Protein AF-A0A2S4W2J7-F1 (afdb_monomer_lite)

Sequence (79 aa):
MTCSWCKKEVRVSGSSLSNLQTHCDGSRQAGRNSHGCAKRHDAITAGAKLPPTVHEEEKLNILRKDGTITNYFRSNQKV

Organism: NCBI:txid27350

pLDDT: mean 81.09, std 15.24, range [41.78, 94.44]

Radius of gyration: 16.83 Å; chains: 1; bounding box: 30×31×48 Å

Structure (mmCIF, N/CA/C/O backbone):
data_AF-A0A2S4W2J7-F1
#
_entry.id   AF-A0A2S4W2J7-F1
#
loop_
_atom_site.group_PDB
_atom_site.id
_atom_site.type_symbol
_atom_site.label_atom_id
_atom_site.label_alt_id
_atom_site.label_comp_id
_atom_site.label_asym_id
_atom_site.label_entity_id
_atom_site.label_seq_id
_atom_site.pdbx_PDB_ins_code
_atom_site.Cartn_x
_atom_site.Cartn_y
_atom_site.Cartn_z
_atom_site.occupancy
_atom_site.B_iso_or_equiv
_atom_site.auth_seq_id
_atom_site.auth_comp_id
_atom_site.auth_asym_id
_atom_site.auth_atom_id
_atom_site.pdbx_PDB_model_num
ATOM 1 N N . MET A 1 1 ? 5.032 -12.152 -9.191 1.00 84.00 1 MET A N 1
ATOM 2 C CA . MET A 1 1 ? 3.742 -12.155 -8.451 1.00 84.00 1 MET A CA 1
ATOM 3 C C . MET A 1 1 ? 3.083 -10.807 -8.657 1.00 84.00 1 MET A C 1
ATOM 5 O O . MET A 1 1 ? 3.784 -9.803 -8.612 1.00 84.00 1 MET A O 1
ATOM 9 N N . THR A 1 2 ? 1.778 -10.757 -8.901 1.00 90.25 2 THR A N 1
ATOM 10 C CA . THR A 1 2 ? 1.105 -9.522 -9.337 1.00 90.25 2 THR A CA 1
ATOM 11 C C . THR A 1 2 ? 0.322 -8.899 -8.192 1.00 90.25 2 THR A C 1
ATOM 13 O O . THR A 1 2 ? -0.422 -9.589 -7.500 1.00 90.25 2 THR A O 1
ATOM 16 N N . CYS A 1 3 ? 0.466 -7.590 -7.983 1.00 90.75 3 CYS A N 1
ATOM 17 C CA . CYS A 1 3 ? -0.351 -6.883 -7.002 1.00 90.75 3 CYS A CA 1
ATOM 18 C C . CYS A 1 3 ? -1.809 -6.827 -7.466 1.00 90.75 3 CYS A C 1
ATOM 20 O O . CYS A 1 3 ? -2.107 -6.312 -8.544 1.00 90.75 3 CYS A O 1
ATOM 22 N N . SER A 1 4 ? -2.738 -7.300 -6.636 1.00 88.62 4 SER A N 1
ATOM 23 C CA . SER A 1 4 ? -4.164 -7.314 -6.976 1.00 88.62 4 SER A CA 1
ATOM 24 C C . SER A 1 4 ? -4.759 -5.918 -7.171 1.00 88.62 4 SER A C 1
ATOM 26 O O . SER A 1 4 ? -5.720 -5.796 -7.932 1.00 88.62 4 SER A O 1
ATOM 28 N N . TRP A 1 5 ? -4.180 -4.888 -6.544 1.00 91.44 5 TRP A N 1
ATOM 29 C CA . TRP A 1 5 ? -4.687 -3.513 -6.572 1.00 91.44 5 TRP A CA 1
ATOM 30 C C . TRP A 1 5 ? -4.164 -2.716 -7.770 1.00 91.44 5 TRP A C 1
ATOM 32 O O . TRP A 1 5 ? -4.949 -2.149 -8.521 1.00 91.44 5 TRP A O 1
ATOM 42 N N . CYS A 1 6 ? -2.846 -2.697 -7.997 1.00 92.31 6 CYS A N 1
ATOM 43 C CA . CYS A 1 6 ? -2.250 -1.919 -9.092 1.00 92.31 6 CYS A CA 1
ATOM 44 C C . CYS A 1 6 ? -1.917 -2.737 -10.344 1.00 92.31 6 CYS A C 1
ATOM 46 O O . CYS A 1 6 ? -1.456 -2.165 -11.327 1.00 92.31 6 CYS A O 1
ATOM 48 N N . LYS A 1 7 ? -2.108 -4.063 -10.308 1.00 91.94 7 LYS A N 1
ATOM 49 C CA . LYS A 1 7 ? -1.751 -5.015 -11.376 1.00 91.94 7 LYS A CA 1
ATOM 50 C C . LYS A 1 7 ? -0.275 -4.991 -11.79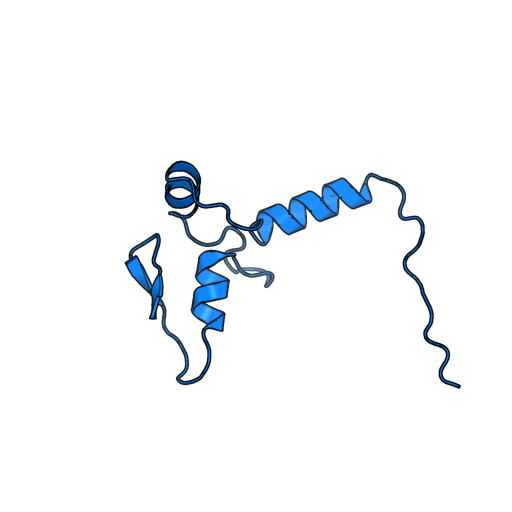5 1.00 91.94 7 LYS A C 1
ATOM 52 O O . LYS A 1 7 ? 0.095 -5.640 -12.766 1.00 91.94 7 LYS A O 1
ATOM 57 N N . LYS A 1 8 ? 0.588 -4.301 -11.040 1.00 91.12 8 LYS A N 1
ATOM 58 C CA . LYS A 1 8 ? 2.033 -4.297 -11.264 1.00 91.12 8 LYS A CA 1
ATOM 59 C C . LYS A 1 8 ? 2.621 -5.645 -10.878 1.00 91.12 8 LYS A C 1
ATOM 61 O O . LYS A 1 8 ? 2.308 -6.193 -9.816 1.00 91.12 8 LYS A O 1
ATOM 66 N N . GLU A 1 9 ? 3.520 -6.142 -11.714 1.00 91.81 9 GLU A N 1
ATOM 67 C CA . GLU A 1 9 ? 4.313 -7.310 -11.379 1.00 91.81 9 GLU A CA 1
ATOM 68 C C . GLU A 1 9 ? 5.418 -6.935 -10.385 1.00 91.81 9 GLU A C 1
ATOM 70 O O . GLU A 1 9 ? 6.224 -6.027 -10.600 1.00 91.81 9 GLU A O 1
ATOM 75 N N . VAL A 1 10 ? 5.433 -7.642 -9.261 1.00 88.94 10 VAL A N 1
ATOM 76 C CA . VAL A 1 10 ? 6.457 -7.543 -8.231 1.00 88.94 10 VAL A CA 1
ATOM 77 C C . VAL A 1 10 ? 7.341 -8.780 -8.329 1.00 88.94 10 VAL A C 1
ATOM 79 O O . VAL A 1 10 ? 6.861 -9.922 -8.314 1.00 88.94 10 VAL A O 1
ATOM 82 N N . ARG A 1 11 ? 8.653 -8.541 -8.410 1.00 88.94 11 ARG A N 1
ATOM 83 C CA . ARG A 1 11 ? 9.660 -9.602 -8.356 1.00 88.94 11 ARG A CA 1
ATOM 84 C C . ARG A 1 11 ? 9.567 -10.288 -7.000 1.00 88.94 11 ARG A C 1
ATOM 86 O O . ARG A 1 11 ? 9.704 -9.632 -5.970 1.00 88.94 11 ARG A O 1
ATOM 93 N N . VAL A 1 12 ? 9.348 -11.591 -7.001 1.00 81.69 12 VAL A N 1
ATOM 94 C CA . VAL A 1 12 ? 9.346 -12.429 -5.798 1.00 81.69 12 VAL A CA 1
ATOM 95 C C . VAL A 1 12 ? 10.466 -13.448 -5.915 1.00 81.69 12 VAL A C 1
ATOM 97 O O . VAL A 1 12 ? 10.771 -13.896 -7.019 1.00 81.69 12 VAL A O 1
ATOM 100 N N . SER A 1 13 ? 11.107 -13.779 -4.797 1.00 80.81 13 SER A N 1
ATOM 101 C CA . SER A 1 13 ? 11.977 -14.952 -4.745 1.00 80.81 13 SER A CA 1
ATOM 102 C C . SER A 1 13 ? 11.108 -16.209 -4.676 1.00 80.81 13 SER A C 1
ATOM 104 O O . SER A 1 13 ? 9.967 -16.150 -4.216 1.00 80.81 13 SER A O 1
ATOM 106 N N . GLY A 1 14 ? 11.636 -17.344 -5.144 1.00 71.00 14 GLY A N 1
ATOM 107 C CA . GLY A 1 14 ? 10.866 -18.578 -5.367 1.00 71.00 14 GLY A CA 1
ATOM 108 C C . GLY A 1 14 ? 10.104 -19.135 -4.156 1.00 71.00 14 GLY A C 1
ATOM 109 O O . GLY A 1 14 ? 9.235 -19.977 -4.342 1.00 71.00 14 GLY A O 1
ATOM 110 N N . SER A 1 15 ? 10.381 -18.659 -2.939 1.00 77.56 15 SER A N 1
ATOM 111 C CA . SER A 1 15 ? 9.736 -19.108 -1.700 1.00 77.56 15 SER A CA 1
ATOM 112 C C . SER A 1 15 ? 9.097 -17.996 -0.860 1.00 77.56 15 SER A C 1
ATOM 114 O O . SER A 1 15 ? 8.582 -18.288 0.216 1.00 77.56 15 SER A O 1
ATOM 116 N N 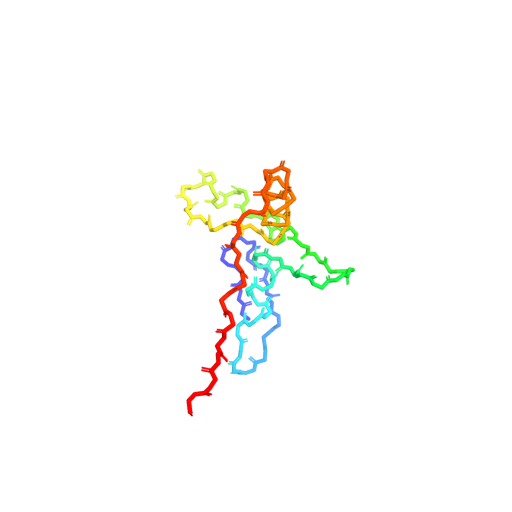. SER A 1 16 ? 9.115 -16.727 -1.296 1.00 83.81 16 SER A N 1
ATOM 117 C CA . SER A 1 16 ? 8.654 -15.621 -0.447 1.00 83.81 16 SER A CA 1
ATOM 118 C C . SER A 1 16 ? 7.797 -14.578 -1.161 1.00 83.81 16 SER A C 1
ATOM 120 O O . SER A 1 16 ? 8.126 -14.068 -2.232 1.00 83.81 16 SER A O 1
ATOM 122 N N . LEU A 1 17 ? 6.717 -14.186 -0.482 1.00 86.25 17 LEU A N 1
ATOM 123 C CA . LEU A 1 17 ? 5.840 -13.076 -0.852 1.00 86.25 17 LEU A CA 1
ATOM 124 C C . LEU A 1 17 ? 6.231 -11.753 -0.176 1.00 86.25 17 LEU A C 1
ATOM 126 O O . LEU A 1 17 ? 5.510 -10.768 -0.325 1.00 86.25 17 LEU A O 1
ATOM 130 N N . SER A 1 18 ? 7.366 -11.688 0.531 1.00 86.62 18 SER A N 1
ATOM 131 C CA . SER A 1 18 ? 7.781 -10.499 1.294 1.00 86.62 18 SER A CA 1
ATOM 132 C C . SER A 1 18 ? 7.840 -9.236 0.435 1.00 86.62 18 SER A C 1
ATOM 134 O O . SER A 1 18 ? 7.446 -8.164 0.886 1.00 86.62 18 SER A O 1
ATOM 136 N N . ASN A 1 19 ? 8.268 -9.347 -0.825 1.00 88.75 19 ASN A N 1
ATOM 137 C CA . ASN A 1 19 ? 8.290 -8.203 -1.739 1.00 88.75 19 ASN A CA 1
ATOM 138 C C . ASN A 1 19 ? 6.880 -7.719 -2.102 1.00 88.75 19 ASN A C 1
ATOM 140 O O . ASN A 1 19 ? 6.668 -6.515 -2.235 1.00 88.75 19 ASN A O 1
ATOM 144 N N . LEU A 1 20 ? 5.916 -8.635 -2.239 1.00 90.38 20 LEU A N 1
ATOM 145 C CA . LEU A 1 20 ? 4.521 -8.281 -2.490 1.00 90.38 20 LEU A CA 1
ATOM 146 C C . LEU A 1 20 ? 3.891 -7.636 -1.250 1.00 90.38 20 LEU A C 1
ATOM 148 O O . LEU A 1 20 ? 3.245 -6.603 -1.383 1.00 90.38 20 LEU A O 1
ATOM 152 N N . GLN A 1 21 ? 4.136 -8.183 -0.057 1.00 89.94 21 GLN A N 1
ATOM 153 C CA . GLN A 1 21 ? 3.697 -7.574 1.205 1.00 89.94 21 GLN A CA 1
ATOM 154 C C . GLN A 1 21 ? 4.278 -6.169 1.375 1.00 89.94 21 GLN A C 1
ATOM 156 O O . GLN A 1 21 ? 3.540 -5.214 1.583 1.00 89.94 21 GLN A O 1
ATOM 161 N N . THR A 1 22 ? 5.587 -6.017 1.165 1.00 92.00 22 THR A N 1
ATOM 162 C CA . THR A 1 22 ? 6.269 -4.718 1.248 1.00 92.00 22 THR A CA 1
ATOM 163 C C . THR A 1 22 ? 5.721 -3.728 0.220 1.00 92.00 22 THR A C 1
ATOM 165 O O . THR A 1 22 ? 5.599 -2.538 0.494 1.00 92.00 22 THR A O 1
ATOM 168 N N . HIS A 1 23 ? 5.368 -4.203 -0.977 1.00 92.19 23 HIS A N 1
ATOM 169 C CA . HIS A 1 23 ? 4.719 -3.374 -1.986 1.00 92.19 23 HIS A CA 1
ATOM 170 C C . HIS A 1 23 ? 3.318 -2.922 -1.552 1.00 92.19 23 HIS A C 1
ATOM 172 O O . HIS A 1 23 ? 2.967 -1.770 -1.786 1.00 92.19 23 HIS A O 1
ATOM 178 N N . CYS A 1 24 ? 2.527 -3.810 -0.947 1.00 91.38 24 CYS A N 1
ATOM 179 C CA . CYS A 1 24 ? 1.153 -3.536 -0.533 1.00 91.38 24 CYS A CA 1
ATOM 180 C C . CYS A 1 24 ? 1.075 -2.637 0.708 1.00 91.38 24 CYS A C 1
ATOM 182 O O . CYS A 1 24 ? 0.376 -1.622 0.679 1.00 91.38 24 CYS A O 1
ATOM 184 N N . ASP A 1 25 ? 1.795 -2.990 1.769 1.00 91.81 25 ASP A N 1
ATOM 185 C CA . ASP A 1 25 ? 1.676 -2.366 3.094 1.00 91.81 25 ASP A CA 1
ATOM 186 C C . ASP A 1 25 ? 2.756 -1.318 3.365 1.00 91.81 25 ASP A C 1
ATOM 188 O O . ASP A 1 25 ? 2.613 -0.495 4.267 1.00 91.81 25 ASP A O 1
ATOM 192 N N . GLY A 1 26 ? 3.808 -1.304 2.550 1.00 92.06 26 GLY A N 1
ATOM 193 C CA . GLY A 1 26 ? 4.959 -0.434 2.728 1.00 92.06 26 GLY A CA 1
ATOM 194 C C . GLY A 1 26 ? 6.097 -1.111 3.487 1.00 92.06 26 GLY A C 1
ATOM 195 O O . GLY A 1 26 ? 5.978 -2.202 4.041 1.00 92.06 26 GLY A O 1
ATOM 196 N N . SER A 1 27 ? 7.248 -0.451 3.473 1.00 91.31 27 SER A N 1
ATOM 197 C CA . SER A 1 27 ? 8.488 -0.874 4.116 1.00 91.31 27 SER A CA 1
ATOM 198 C C . SER A 1 27 ? 8.781 -0.009 5.335 1.00 91.31 27 SER A C 1
ATOM 200 O O . SER A 1 27 ? 8.701 1.213 5.251 1.00 91.31 27 SER A O 1
ATOM 202 N N . ARG A 1 28 ? 9.236 -0.636 6.427 1.00 89.25 28 ARG A N 1
ATOM 203 C CA . ARG A 1 28 ? 9.770 0.054 7.621 1.00 89.25 28 ARG A CA 1
ATOM 204 C C . ARG A 1 28 ? 11.212 0.539 7.447 1.00 89.25 28 ARG A C 1
ATOM 206 O O . ARG A 1 28 ? 11.722 1.284 8.271 1.00 89.25 28 ARG A O 1
ATOM 213 N N . GLN A 1 29 ? 11.899 0.081 6.402 1.00 87.81 29 GLN A N 1
ATOM 214 C CA . GLN A 1 29 ? 13.280 0.471 6.125 1.00 87.81 29 GLN A CA 1
ATOM 215 C C . GLN A 1 29 ? 13.353 1.914 5.603 1.00 87.81 29 GLN A C 1
ATOM 217 O O . GLN A 1 29 ? 12.668 2.255 4.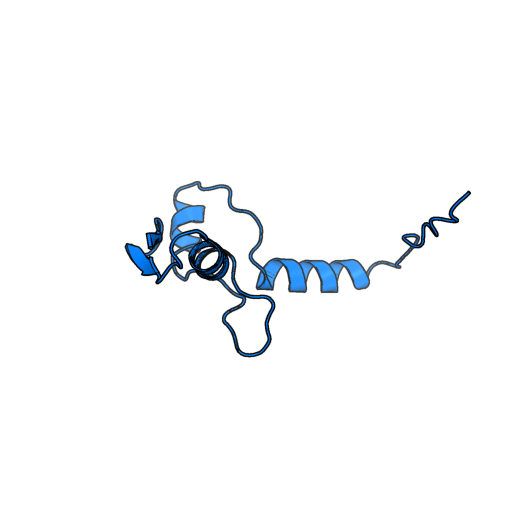636 1.00 87.81 29 GLN A O 1
ATOM 222 N N . ALA A 1 30 ? 14.237 2.721 6.197 1.00 85.06 30 ALA A N 1
ATOM 223 C CA . ALA A 1 30 ? 14.514 4.087 5.762 1.00 85.06 30 ALA A CA 1
ATOM 224 C C . ALA A 1 30 ? 14.923 4.143 4.278 1.00 85.06 30 ALA A C 1
ATOM 226 O O . ALA A 1 30 ? 15.633 3.268 3.778 1.00 85.06 30 ALA A O 1
ATOM 227 N N . GLY A 1 31 ? 14.447 5.168 3.566 1.00 86.81 31 GLY A N 1
ATOM 228 C CA . GLY A 1 31 ? 14.685 5.339 2.127 1.00 86.81 31 GLY A CA 1
ATOM 229 C C . GLY A 1 31 ? 13.838 4.435 1.223 1.00 86.81 31 GLY A C 1
ATOM 230 O O . GLY A 1 31 ? 13.987 4.480 0.003 1.00 86.81 31 GLY A O 1
ATOM 231 N N . ARG A 1 32 ? 12.933 3.621 1.784 1.00 89.25 32 ARG A N 1
ATOM 232 C CA . ARG A 1 32 ? 11.964 2.824 1.017 1.00 89.25 32 ARG A CA 1
ATOM 233 C C . ARG A 1 32 ? 10.551 3.357 1.214 1.00 89.25 32 ARG A C 1
ATOM 235 O O . ARG A 1 32 ? 10.269 4.109 2.139 1.00 89.25 32 ARG A O 1
ATOM 242 N N . ASN A 1 33 ? 9.654 2.958 0.317 1.00 89.19 33 ASN A N 1
ATOM 243 C CA . ASN A 1 33 ? 8.264 3.391 0.350 1.00 89.19 33 ASN A CA 1
ATOM 244 C C . ASN A 1 33 ? 7.527 2.803 1.567 1.00 89.19 33 ASN A C 1
ATOM 246 O O . ASN A 1 33 ? 7.255 1.604 1.587 1.00 89.19 33 ASN A O 1
ATOM 250 N N . SER A 1 34 ? 7.171 3.646 2.534 1.00 90.19 34 SER A N 1
ATOM 251 C CA . SER A 1 34 ? 6.376 3.299 3.721 1.00 90.19 34 SER A CA 1
ATOM 252 C C . SER A 1 34 ? 4.858 3.399 3.512 1.00 90.19 34 SER A C 1
ATOM 254 O O . SER A 1 34 ? 4.101 2.861 4.314 1.00 90.19 34 SER A O 1
ATOM 256 N N . HIS A 1 35 ? 4.399 4.035 2.430 1.00 89.69 35 HIS A N 1
ATOM 257 C CA . HIS A 1 35 ? 2.974 4.248 2.137 1.00 89.69 35 HIS A CA 1
ATOM 258 C C . HIS A 1 35 ? 2.313 3.033 1.467 1.00 89.69 35 HIS A C 1
ATOM 260 O O . HIS A 1 35 ? 1.095 2.979 1.323 1.00 89.69 35 HIS A O 1
ATOM 266 N N . GLY A 1 36 ? 3.111 2.060 1.020 1.00 91.94 36 GLY A N 1
ATOM 267 C CA 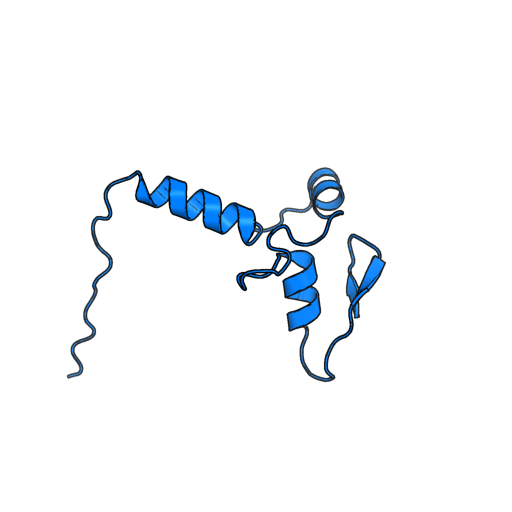. GLY A 1 36 ? 2.608 0.891 0.308 1.00 91.94 36 GLY A CA 1
ATOM 268 C C . GLY A 1 36 ? 2.113 1.220 -1.102 1.00 91.94 36 GLY A C 1
ATOM 269 O O . GLY A 1 36 ? 2.648 2.091 -1.795 1.00 91.94 36 GLY A O 1
ATOM 270 N N . CYS A 1 37 ? 1.130 0.464 -1.576 1.00 94.44 37 CYS A N 1
ATOM 271 C CA . CYS A 1 37 ? 0.698 0.517 -2.967 1.00 94.44 37 CYS A CA 1
ATOM 272 C C . CYS A 1 37 ? -0.193 1.739 -3.235 1.00 94.44 37 CYS A C 1
ATOM 274 O O . CYS A 1 37 ? -1.176 1.956 -2.535 1.00 94.44 37 CYS A O 1
ATOM 276 N N . ALA A 1 38 ? 0.071 2.483 -4.315 1.00 90.81 38 ALA A N 1
ATOM 277 C CA . ALA A 1 38 ? -0.694 3.689 -4.659 1.00 90.81 38 ALA A CA 1
ATOM 278 C C . ALA A 1 38 ? -2.199 3.428 -4.879 1.00 90.81 38 ALA A C 1
ATOM 280 O O . ALA A 1 38 ? -3.026 4.263 -4.532 1.00 90.81 38 ALA A O 1
ATOM 281 N N . LYS A 1 39 ? -2.569 2.246 -5.396 1.00 93.19 39 LYS A N 1
ATOM 282 C CA . LYS A 1 39 ? -3.975 1.842 -5.605 1.00 93.19 39 LYS A CA 1
ATOM 283 C C . LYS A 1 39 ? -4.636 1.221 -4.368 1.00 93.19 39 LYS A C 1
ATOM 285 O O . LYS A 1 39 ? -5.712 0.637 -4.465 1.00 93.19 39 LYS A O 1
ATOM 290 N N . ARG A 1 40 ? -4.003 1.323 -3.195 1.00 91.56 40 ARG A N 1
ATOM 291 C CA . ARG A 1 40 ? -4.604 0.896 -1.926 1.00 91.56 40 ARG A CA 1
ATOM 292 C C . ARG A 1 40 ? -5.874 1.689 -1.623 1.00 91.56 40 ARG A C 1
ATOM 294 O O . ARG A 1 40 ? -6.847 1.100 -1.17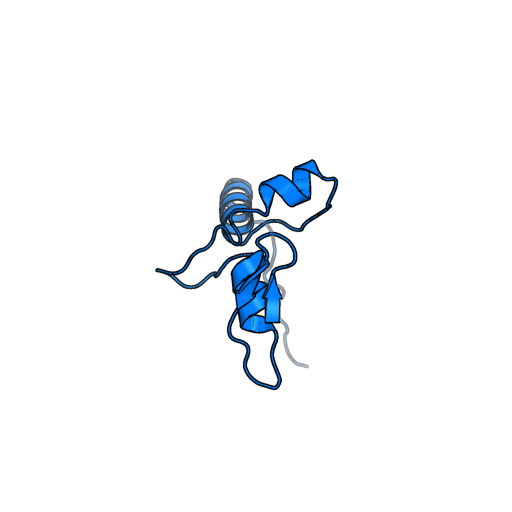0 1.00 91.56 40 ARG A O 1
ATOM 301 N N . HIS A 1 41 ? -5.874 2.994 -1.902 1.00 89.00 41 HIS A N 1
ATOM 302 C CA . HIS A 1 41 ? -7.041 3.844 -1.670 1.00 89.00 41 HIS A CA 1
ATOM 303 C C . HIS A 1 41 ? -8.250 3.374 -2.488 1.00 89.00 41 HIS A C 1
ATOM 305 O O . HIS A 1 41 ? -9.321 3.184 -1.926 1.00 89.00 41 HIS A O 1
ATOM 311 N N . ASP A 1 42 ? -8.049 3.054 -3.769 1.00 91.19 42 ASP A N 1
ATOM 312 C CA . ASP A 1 42 ? -9.096 2.487 -4.628 1.00 91.19 42 ASP A CA 1
ATOM 313 C C . ASP A 1 42 ? -9.654 1.177 -4.052 1.00 91.19 42 ASP A C 1
ATOM 315 O O . ASP A 1 42 ? -10.860 0.950 -4.080 1.00 91.19 42 ASP A O 1
ATOM 319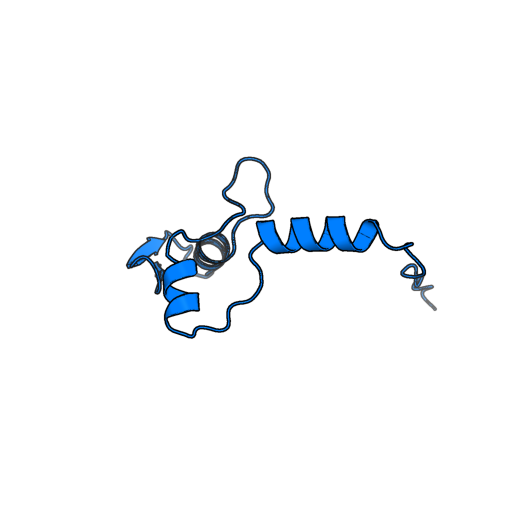 N N . ALA A 1 43 ? -8.791 0.321 -3.490 1.00 89.19 43 ALA A N 1
ATOM 320 C CA . ALA A 1 43 ? -9.220 -0.919 -2.850 1.00 89.19 43 ALA A CA 1
ATOM 321 C C . ALA A 1 43 ? -10.069 -0.658 -1.593 1.00 89.19 43 ALA A C 1
ATOM 323 O O . ALA A 1 43 ? -11.080 -1.330 -1.398 1.00 89.19 43 ALA A O 1
ATOM 324 N N . ILE A 1 44 ? -9.698 0.326 -0.769 1.00 90.00 44 ILE A N 1
ATOM 325 C CA . ILE A 1 44 ? -10.479 0.740 0.408 1.00 90.00 44 ILE A CA 1
ATOM 326 C C . ILE A 1 44 ? -11.836 1.308 -0.025 1.00 90.00 44 ILE A C 1
ATOM 328 O O . ILE A 1 44 ? -12.863 0.905 0.516 1.00 90.00 44 ILE A O 1
ATOM 332 N N . THR A 1 45 ? -11.859 2.172 -1.043 1.00 91.19 45 THR A N 1
ATOM 333 C CA . THR A 1 45 ? -13.092 2.738 -1.616 1.00 91.19 45 THR A CA 1
ATOM 334 C C . THR A 1 45 ? -13.991 1.661 -2.222 1.00 91.19 45 THR A C 1
ATOM 336 O O . THR A 1 45 ? -15.209 1.732 -2.091 1.00 91.19 45 THR A O 1
ATOM 339 N N . ALA A 1 46 ? -13.411 0.612 -2.810 1.00 92.25 46 ALA A N 1
ATOM 340 C CA . ALA A 1 46 ? -14.138 -0.570 -3.274 1.00 92.25 46 ALA A CA 1
ATOM 341 C C . ALA A 1 46 ? -14.662 -1.468 -2.129 1.00 92.25 46 ALA A C 1
ATOM 343 O O . ALA A 1 46 ? -15.274 -2.503 -2.391 1.00 92.25 46 ALA A O 1
ATOM 344 N N . GLY A 1 47 ? -14.428 -1.095 -0.867 1.00 91.44 47 GLY A N 1
ATOM 345 C CA . GLY A 1 47 ? -14.935 -1.782 0.321 1.00 91.44 47 GLY A CA 1
ATOM 346 C C . GLY A 1 47 ? -13.947 -2.748 0.978 1.00 91.44 47 GLY A C 1
ATOM 347 O O . GLY A 1 47 ? -14.333 -3.484 1.889 1.00 91.44 47 GLY A O 1
ATOM 348 N N . ALA A 1 48 ? -12.678 -2.776 0.558 1.00 89.81 48 ALA A N 1
ATOM 349 C CA . ALA A 1 48 ? -11.680 -3.626 1.199 1.00 89.81 48 ALA A CA 1
ATOM 350 C C . ALA A 1 48 ? -11.333 -3.111 2.604 1.00 89.81 48 ALA A C 1
ATOM 352 O O . ALA A 1 48 ? -10.918 -1.968 2.793 1.00 89.81 48 ALA A O 1
ATOM 353 N N . LYS A 1 49 ? -11.426 -3.997 3.599 1.00 90.06 49 LYS A N 1
ATOM 354 C CA . LYS A 1 49 ? -10.953 -3.739 4.964 1.00 90.06 49 LYS A CA 1
ATOM 355 C C . LYS A 1 49 ? -9.482 -4.128 5.057 1.00 90.06 49 LYS A C 1
ATOM 357 O O . LYS A 1 49 ? -9.158 -5.288 5.297 1.00 90.06 49 LYS A O 1
ATOM 362 N N . LEU A 1 50 ? -8.603 -3.168 4.800 1.00 87.38 50 LEU A N 1
ATOM 363 C CA . LEU A 1 50 ? -7.157 -3.374 4.834 1.00 87.38 50 LEU A CA 1
ATOM 364 C C . LEU A 1 50 ? -6.579 -2.941 6.193 1.00 87.38 50 LEU A C 1
ATOM 366 O O . LEU A 1 50 ? -7.121 -2.021 6.807 1.00 87.38 50 LEU A O 1
ATOM 370 N N . PRO A 1 51 ? -5.488 -3.571 6.673 1.00 87.12 51 PRO A N 1
ATOM 371 C CA . PRO A 1 51 ? -4.772 -3.095 7.860 1.00 87.12 51 PRO A CA 1
ATOM 372 C C . PRO A 1 51 ? -4.199 -1.681 7.636 1.00 87.12 51 PRO A C 1
ATOM 374 O O . PRO A 1 51 ? -4.214 -1.189 6.509 1.00 87.12 51 PRO A O 1
ATOM 377 N N . PRO A 1 52 ? -3.673 -0.995 8.659 1.00 87.50 52 PRO A N 1
ATOM 378 C CA . PRO A 1 52 ? -2.880 0.208 8.424 1.00 87.50 52 PRO A CA 1
ATOM 379 C C . PRO A 1 52 ? -1.620 -0.124 7.612 1.00 87.50 52 PRO A C 1
ATOM 381 O O . PRO A 1 52 ? -1.046 -1.209 7.725 1.00 87.50 52 PRO A O 1
ATOM 384 N N . THR A 1 53 ? -1.194 0.816 6.778 1.00 92.25 53 THR A N 1
ATOM 385 C CA . THR A 1 53 ? 0.137 0.803 6.156 1.00 92.25 53 THR A CA 1
ATOM 386 C C . THR A 1 53 ? 1.220 1.040 7.202 1.00 92.25 53 THR A C 1
ATOM 388 O O . THR A 1 53 ? 0.947 1.540 8.291 1.00 92.25 53 THR A O 1
ATOM 391 N N . VAL A 1 54 ? 2.474 0.748 6.860 1.00 90.44 54 VAL A N 1
ATOM 392 C CA . VAL A 1 54 ? 3.621 1.038 7.732 1.00 90.44 54 VAL A CA 1
ATOM 393 C C . VAL A 1 54 ? 3.671 2.517 8.122 1.00 90.44 54 VAL A C 1
ATOM 395 O O . VAL A 1 54 ? 3.914 2.837 9.283 1.00 90.44 54 VAL A O 1
ATOM 398 N N . HIS A 1 55 ? 3.411 3.417 7.172 1.00 88.75 55 HIS A N 1
ATOM 399 C CA . HIS A 1 55 ? 3.368 4.852 7.439 1.00 88.75 55 HIS A CA 1
ATOM 400 C C . HIS A 1 55 ? 2.259 5.229 8.436 1.00 88.75 55 HIS A C 1
ATOM 402 O O . HIS A 1 55 ? 2.488 5.997 9.371 1.00 88.75 55 HIS A O 1
ATOM 408 N N . GLU A 1 56 ? 1.060 4.668 8.269 1.00 89.12 56 GLU A N 1
ATOM 409 C CA . GLU A 1 56 ? -0.058 4.897 9.191 1.00 89.12 56 GLU A CA 1
ATOM 410 C C . GLU A 1 56 ? 0.215 4.296 10.570 1.00 89.12 56 GLU A C 1
ATOM 412 O O . GLU A 1 56 ? -0.075 4.930 11.579 1.00 89.12 56 GLU A O 1
ATOM 417 N N . GLU A 1 57 ? 0.812 3.107 10.633 1.00 90.00 57 GLU A N 1
ATOM 418 C CA . GLU A 1 57 ? 1.212 2.463 11.882 1.00 90.00 57 GLU A CA 1
ATOM 419 C C . GLU A 1 57 ? 2.248 3.311 12.633 1.00 90.00 57 GLU A C 1
ATOM 421 O O . GLU A 1 57 ? 2.144 3.490 13.845 1.00 90.00 57 GLU A O 1
ATOM 426 N N . GLU A 1 58 ? 3.229 3.879 11.932 1.00 86.75 58 GLU A N 1
ATOM 427 C CA . GLU A 1 58 ? 4.219 4.781 12.520 1.00 86.75 58 GLU A CA 1
ATOM 428 C C . GLU A 1 58 ? 3.563 6.050 13.075 1.00 86.75 58 GLU A C 1
ATOM 430 O O . GLU A 1 58 ? 3.811 6.415 14.226 1.00 86.75 58 GLU A O 1
ATOM 435 N N . LYS A 1 59 ? 2.639 6.658 12.322 1.00 85.62 59 LYS A N 1
ATOM 436 C CA . LYS A 1 59 ? 1.861 7.814 12.785 1.00 85.62 59 LYS A CA 1
ATOM 437 C C . LYS A 1 59 ? 0.997 7.477 14.002 1.00 85.62 59 LYS A C 1
ATOM 439 O O . LYS A 1 59 ? 0.982 8.237 14.965 1.00 85.62 59 LYS A O 1
ATOM 444 N N . LEU A 1 60 ? 0.316 6.331 13.994 1.00 85.31 60 LEU A N 1
ATOM 445 C CA . LEU A 1 60 ? -0.468 5.848 15.132 1.00 85.31 60 LEU A CA 1
ATOM 446 C C . LEU A 1 60 ? 0.419 5.586 16.352 1.00 85.31 60 LEU A C 1
ATOM 448 O O . LEU A 1 60 ? 0.022 5.891 17.468 1.00 85.31 60 LEU A O 1
ATOM 452 N N . ASN A 1 61 ? 1.625 5.053 16.164 1.00 81.06 61 ASN A N 1
ATOM 453 C CA . ASN A 1 61 ? 2.569 4.830 17.255 1.00 81.06 61 ASN A CA 1
ATOM 454 C C . ASN A 1 61 ? 3.110 6.138 17.845 1.00 81.06 61 ASN A C 1
ATOM 456 O O . ASN A 1 61 ? 3.338 6.185 19.051 1.00 81.06 61 ASN A O 1
ATOM 460 N N . ILE A 1 62 ? 3.305 7.183 17.033 1.00 77.50 62 ILE A N 1
ATOM 461 C CA . ILE A 1 62 ? 3.627 8.530 17.529 1.00 77.50 62 ILE A CA 1
ATOM 462 C C . ILE A 1 62 ? 2.451 9.047 18.363 1.00 77.50 62 ILE A C 1
ATOM 464 O O . ILE A 1 62 ? 2.640 9.312 19.542 1.00 77.50 62 ILE A O 1
ATOM 468 N N . LEU A 1 63 ? 1.231 9.014 17.813 1.00 71.81 63 LEU A N 1
ATOM 469 C CA . LEU A 1 63 ? 0.013 9.434 18.522 1.00 71.81 63 LEU A CA 1
ATOM 470 C C . LEU A 1 63 ? -0.211 8.691 19.850 1.00 71.81 63 LEU A C 1
ATOM 472 O O . LEU A 1 63 ? -0.714 9.242 20.825 1.00 71.81 63 LEU A O 1
ATOM 476 N N . ARG A 1 64 ? 0.172 7.412 19.909 1.00 67.44 64 ARG A N 1
ATOM 477 C CA . ARG A 1 64 ? 0.087 6.589 21.124 1.00 67.44 64 ARG A CA 1
ATOM 478 C C . ARG A 1 64 ? 1.154 6.915 22.165 1.00 67.44 64 ARG A C 1
ATOM 480 O O . ARG A 1 64 ? 0.928 6.614 23.329 1.00 67.44 64 ARG A O 1
ATOM 487 N N . LYS A 1 65 ? 2.303 7.466 21.767 1.00 60.53 65 LYS A N 1
ATOM 488 C CA . LYS A 1 65 ? 3.376 7.882 22.687 1.00 60.53 65 LYS A CA 1
ATOM 489 C C . LYS A 1 65 ? 3.083 9.224 23.356 1.00 60.53 65 LYS A C 1
ATOM 491 O O . LYS A 1 65 ? 3.675 9.507 24.393 1.00 60.53 65 LYS A O 1
ATOM 496 N N . ASP A 1 66 ? 2.155 10.000 22.801 1.00 58.78 66 ASP A N 1
ATOM 497 C CA . ASP A 1 66 ? 1.650 11.242 23.396 1.00 58.78 66 ASP A CA 1
ATOM 498 C C . ASP A 1 66 ? 0.778 10.964 24.640 1.00 58.78 66 ASP A C 1
ATOM 500 O O . ASP A 1 66 ? 0.629 11.817 25.514 1.00 58.78 66 ASP A O 1
ATOM 504 N N . GLY A 1 67 ? 0.229 9.747 24.748 1.00 59.00 67 GLY A N 1
ATOM 505 C CA . GLY A 1 67 ? -0.356 9.205 25.971 1.00 59.00 67 GLY A CA 1
ATOM 506 C C . GLY A 1 67 ? 0.711 8.479 26.788 1.00 59.00 67 GLY A C 1
ATOM 507 O O . GLY A 1 67 ? 1.407 7.609 26.273 1.00 59.00 67 GLY A O 1
ATOM 508 N N . THR A 1 68 ? 0.847 8.843 28.063 1.00 53.44 68 THR A N 1
ATOM 509 C CA . THR A 1 68 ? 1.776 8.258 29.040 1.00 53.44 68 THR A CA 1
ATOM 510 C C . THR A 1 68 ? 1.984 6.748 28.836 1.00 53.44 68 THR A C 1
ATOM 512 O O . THR A 1 68 ? 1.052 5.961 28.998 1.00 53.44 68 THR A O 1
ATOM 515 N N . ILE A 1 69 ? 3.217 6.331 28.509 1.00 58.97 69 ILE A N 1
ATOM 516 C CA . ILE A 1 69 ? 3.629 4.919 28.519 1.00 58.97 69 ILE A CA 1
ATOM 517 C C . ILE A 1 69 ? 3.582 4.434 29.970 1.00 58.97 69 ILE A C 1
ATOM 519 O O . ILE A 1 69 ? 4.526 4.614 30.736 1.00 58.97 69 ILE A O 1
ATOM 523 N N . THR A 1 70 ? 2.481 3.806 30.362 1.00 54.34 70 THR A N 1
ATOM 524 C CA . THR A 1 70 ? 2.441 2.926 31.528 1.00 54.34 70 THR A CA 1
ATOM 525 C C . THR A 1 70 ? 2.445 1.478 31.053 1.00 54.34 70 THR A C 1
ATOM 527 O O . THR A 1 70 ? 1.566 1.027 30.327 1.00 54.34 70 THR A O 1
ATOM 530 N N . ASN A 1 71 ? 3.466 0.752 31.509 1.00 55.91 71 ASN A N 1
ATOM 531 C CA . ASN A 1 71 ? 3.614 -0.701 31.478 1.00 55.91 71 ASN A CA 1
ATOM 532 C C . ASN A 1 71 ? 3.715 -1.402 30.116 1.00 55.91 71 ASN A C 1
ATOM 534 O O . ASN A 1 71 ? 2.735 -1.922 29.591 1.00 55.91 71 ASN A O 1
ATOM 538 N N . TYR A 1 72 ? 4.955 -1.645 29.676 1.00 55.84 72 TYR A N 1
ATOM 539 C CA . TYR A 1 72 ? 5.288 -2.942 29.073 1.00 55.84 72 TYR A CA 1
ATOM 540 C C . TYR A 1 72 ? 6.772 -3.308 29.257 1.00 55.84 72 TYR A C 1
ATOM 542 O O . TYR A 1 72 ? 7.517 -3.479 28.299 1.00 55.84 72 TYR A O 1
ATOM 550 N N . PHE A 1 73 ? 7.212 -3.453 30.508 1.00 55.97 73 PHE A N 1
ATOM 551 C CA . PHE A 1 73 ? 8.398 -4.253 30.828 1.00 55.97 73 PHE A CA 1
ATOM 552 C C . PHE A 1 73 ? 7.963 -5.407 31.726 1.00 55.97 73 PHE A C 1
ATOM 554 O O . PHE A 1 73 ? 7.981 -5.311 32.948 1.00 55.97 73 PHE A O 1
ATOM 561 N N . ARG A 1 74 ? 7.533 -6.513 31.113 1.00 47.59 74 ARG A N 1
ATOM 562 C CA . ARG A 1 74 ? 7.441 -7.797 31.811 1.00 47.59 74 ARG A CA 1
ATOM 563 C C . ARG A 1 74 ? 8.748 -8.537 31.567 1.00 47.59 74 ARG A C 1
ATOM 565 O O . ARG A 1 74 ? 8.914 -9.212 30.554 1.00 47.59 74 ARG A O 1
ATOM 572 N N . SER A 1 75 ? 9.690 -8.343 32.482 1.00 43.91 75 SER A N 1
ATOM 573 C CA . SER A 1 75 ? 10.922 -9.121 32.567 1.00 43.91 75 SER A CA 1
ATOM 574 C C . SER A 1 75 ? 10.562 -10.607 32.639 1.00 43.91 75 SER A C 1
ATOM 576 O O . SER A 1 75 ? 9.926 -11.043 33.595 1.00 43.91 75 SER A O 1
ATOM 578 N N . ASN A 1 76 ? 10.944 -11.394 31.632 1.00 41.78 76 ASN A N 1
ATOM 579 C CA . ASN A 1 76 ? 10.934 -12.850 31.759 1.00 41.78 76 ASN A CA 1
ATOM 580 C C . ASN A 1 76 ? 12.190 -13.252 32.537 1.00 41.78 76 ASN A C 1
ATOM 582 O O . ASN A 1 76 ? 13.250 -13.478 31.952 1.00 41.78 76 ASN A O 1
ATOM 586 N N . GLN A 1 77 ? 12.070 -13.295 33.864 1.00 42.88 77 GLN A N 1
ATOM 587 C CA . GLN A 1 77 ? 13.009 -14.015 34.714 1.00 42.88 77 GLN A CA 1
ATOM 588 C C . GLN A 1 77 ? 12.874 -15.506 34.379 1.00 42.88 77 GLN A C 1
ATOM 590 O O . GLN A 1 77 ? 11.799 -16.085 34.526 1.00 42.88 77 GLN A O 1
ATOM 595 N N . LYS A 1 78 ? 13.946 -16.092 33.839 1.00 42.44 78 LYS A N 1
ATOM 596 C CA . LYS A 1 78 ? 14.062 -17.535 33.617 1.00 42.44 78 LYS A CA 1
ATOM 597 C C . LYS A 1 78 ? 14.175 -18.208 34.989 1.00 42.44 78 LYS A C 1
ATOM 599 O O . LYS A 1 78 ? 15.016 -17.788 35.784 1.00 42.44 78 LYS A O 1
ATOM 604 N N . VAL A 1 79 ? 13.295 -19.173 35.247 1.00 45.75 79 VAL A N 1
ATOM 605 C CA . VAL A 1 79 ? 13.402 -20.142 36.350 1.00 45.75 79 VAL A CA 1
ATOM 606 C C . VAL A 1 79 ? 14.424 -21.217 36.019 1.00 45.75 79 VAL A C 1
ATOM 608 O O . VAL A 1 79 ? 14.595 -21.497 34.809 1.00 45.75 79 VAL A O 1
#

Secondary structure (DSSP, 8-state):
-B-TTT--B---BTTB-HHHHHHHH---STTS-SS--TTHHHHHHTT--PPPPHHHHHHHHHHHHSS------------

Foldseek 3Di:
DAAPQPRDDFDDDPPDCVRVVCQAQNDPDPPTGQQHHPRNVVCVVVPDPDDHHSVVVVVVVVVVVVPDDDDDDPDPDDD